Protein AF-A0A920SWR5-F1 (afdb_monomer_lite)

Sequence (113 aa):
MINPHSTIQTIRRHMTLYRNALAASGKPDPEELPVIKEVFCAKGRKQHWRWRPLSCGKISGLCQVGSGQGDAGKETFDQEFESLITDRFIVGSPESCYEQLRPYWEEFGVNHL

Foldseek 3Di:
DDELQDFPVNLLVVLVVVVVVCVVVVHDDDPADADDAAADADAFQVCQVVCLVVCVVPDVPSPVLPVDPDPPDPVVSVVVNCVSPHRRHQYGHPVSSCVSCVCCCPPNVHDHD

Structure (mmCIF, N/CA/C/O backbone):
data_AF-A0A920SWR5-F1
#
_entry.id   AF-A0A920SWR5-F1
#
loop_
_atom_site.group_PDB
_atom_site.id
_atom_site.type_symbol
_atom_site.label_atom_id
_atom_site.label_alt_id
_atom_site.label_comp_id
_atom_site.label_asym_id
_atom_site.label_entity_id
_atom_site.label_seq_id
_atom_site.pdbx_PDB_ins_code
_atom_site.Cartn_x
_atom_site.Cartn_y
_atom_site.Cartn_z
_atom_site.occupancy
_atom_site.B_iso_or_equiv
_atom_site.auth_seq_id
_atom_site.auth_comp_id
_atom_site.auth_asym_id
_atom_site.auth_atom_id
_atom_site.pdbx_PDB_model_num
ATOM 1 N N . MET A 1 1 ? -9.083 9.207 2.823 1.00 85.06 1 MET A N 1
ATOM 2 C CA . MET A 1 1 ? -8.470 8.760 1.554 1.00 85.06 1 MET A CA 1
ATOM 3 C C . MET A 1 1 ? -6.958 8.740 1.701 1.00 85.06 1 MET A C 1
ATOM 5 O O . MET A 1 1 ? -6.401 9.689 2.246 1.00 85.06 1 MET A O 1
ATOM 9 N N . ILE A 1 2 ? -6.307 7.665 1.259 1.00 90.50 2 ILE A N 1
ATOM 10 C CA . ILE A 1 2 ? -4.849 7.501 1.334 1.00 90.50 2 ILE A CA 1
ATOM 11 C C . ILE A 1 2 ? -4.183 8.197 0.132 1.00 90.50 2 ILE A C 1
ATOM 13 O O . ILE A 1 2 ? -4.658 8.088 -0.996 1.00 90.50 2 ILE A O 1
ATOM 17 N N . ASN A 1 3 ? -3.085 8.922 0.374 1.00 87.06 3 ASN A N 1
ATOM 18 C CA . ASN A 1 3 ? -2.365 9.674 -0.660 1.00 87.06 3 ASN A CA 1
ATOM 19 C C . ASN A 1 3 ? -1.698 8.724 -1.686 1.00 87.06 3 ASN A C 1
ATOM 21 O O . ASN A 1 3 ? -0.993 7.796 -1.272 1.00 87.06 3 ASN A O 1
ATOM 25 N N . PRO A 1 4 ? -1.847 8.982 -3.002 1.00 86.06 4 PRO A N 1
ATOM 26 C CA . PRO A 1 4 ? -1.346 8.100 -4.054 1.00 86.06 4 PRO A CA 1
ATOM 27 C C . PRO A 1 4 ? 0.163 7.863 -4.051 1.00 86.06 4 PRO A C 1
ATOM 29 O O . PRO A 1 4 ? 0.608 6.755 -4.346 1.00 86.06 4 PRO A O 1
ATOM 32 N N . HIS A 1 5 ? 0.950 8.856 -3.640 1.00 84.56 5 HIS A N 1
ATOM 33 C CA . HIS A 1 5 ? 2.413 8.801 -3.675 1.00 84.56 5 HIS A CA 1
ATOM 34 C C . HIS A 1 5 ? 3.045 8.386 -2.341 1.00 84.56 5 HIS A C 1
ATOM 36 O O . HIS A 1 5 ? 4.270 8.374 -2.214 1.00 84.56 5 HIS A O 1
ATOM 42 N N . SER A 1 6 ? 2.233 8.061 -1.329 1.00 89.12 6 SER A N 1
ATOM 43 C CA . SER A 1 6 ? 2.764 7.514 -0.078 1.00 89.12 6 SER A CA 1
ATOM 44 C C . SER A 1 6 ? 3.344 6.128 -0.322 1.00 89.12 6 SER A C 1
ATOM 46 O O . SER A 1 6 ? 2.684 5.285 -0.935 1.00 89.12 6 SER A O 1
ATOM 48 N N . THR A 1 7 ? 4.555 5.900 0.192 1.00 90.81 7 THR A N 1
ATOM 49 C CA . THR A 1 7 ? 5.153 4.564 0.201 1.00 90.81 7 THR A CA 1
ATOM 50 C C . THR A 1 7 ? 4.335 3.635 1.089 1.00 90.81 7 THR A C 1
ATOM 52 O O . THR A 1 7 ? 3.698 4.078 2.050 1.00 90.81 7 THR A O 1
ATOM 55 N N . ILE A 1 8 ? 4.394 2.333 0.824 1.00 91.25 8 ILE A N 1
ATOM 56 C CA . ILE A 1 8 ? 3.715 1.327 1.646 1.00 91.25 8 ILE A CA 1
ATOM 57 C C . ILE A 1 8 ? 4.106 1.411 3.133 1.00 91.25 8 ILE A C 1
ATOM 59 O O . ILE A 1 8 ? 3.255 1.288 4.011 1.00 91.25 8 ILE A O 1
ATOM 63 N N . GLN A 1 9 ? 5.377 1.705 3.431 1.00 92.19 9 GLN A N 1
ATOM 64 C CA . GLN A 1 9 ? 5.868 1.874 4.803 1.00 92.19 9 GLN A CA 1
ATOM 65 C C . GLN A 1 9 ? 5.267 3.109 5.482 1.00 92.19 9 GLN A C 1
ATOM 67 O O . GLN A 1 9 ? 4.868 3.055 6.647 1.00 92.19 9 GLN A O 1
ATOM 72 N N . THR A 1 10 ? 5.157 4.220 4.749 1.00 94.31 10 THR A N 1
ATOM 73 C CA . THR A 1 10 ? 4.487 5.427 5.240 1.00 94.31 10 THR A CA 1
ATOM 74 C C . THR A 1 10 ? 3.010 5.155 5.510 1.00 94.31 10 THR A C 1
ATOM 76 O O . THR A 1 10 ? 2.510 5.545 6.565 1.00 94.31 10 THR A O 1
ATOM 79 N N . ILE A 1 11 ? 2.325 4.441 4.610 1.00 94.81 11 ILE A N 1
ATOM 80 C CA . ILE A 1 11 ? 0.916 4.069 4.792 1.00 94.81 11 ILE A CA 1
ATOM 81 C C . ILE A 1 11 ? 0.752 3.212 6.044 1.00 94.81 11 ILE A C 1
ATOM 83 O O . ILE A 1 11 ? -0.070 3.551 6.889 1.00 94.81 11 ILE A O 1
ATOM 87 N N . ARG A 1 12 ? 1.581 2.179 6.230 1.00 95.06 12 ARG A N 1
ATOM 88 C CA . ARG A 1 12 ? 1.562 1.327 7.429 1.00 95.06 12 ARG A CA 1
ATOM 89 C C . ARG A 1 12 ? 1.671 2.145 8.715 1.00 95.06 12 ARG A C 1
ATOM 91 O O . ARG A 1 12 ? 0.835 2.013 9.605 1.00 95.06 12 ARG A O 1
ATOM 98 N N . ARG A 1 13 ? 2.647 3.057 8.790 1.00 96.62 13 ARG A N 1
ATOM 99 C CA . ARG A 1 13 ? 2.809 3.956 9.945 1.00 96.62 13 ARG A CA 1
ATOM 100 C C . ARG A 1 13 ? 1.572 4.831 10.166 1.00 96.62 13 ARG A C 1
ATOM 102 O O . ARG A 1 13 ? 1.130 4.982 11.303 1.00 96.62 13 ARG A O 1
ATOM 109 N N . HIS A 1 14 ? 1.030 5.422 9.104 1.00 95.38 14 HIS A 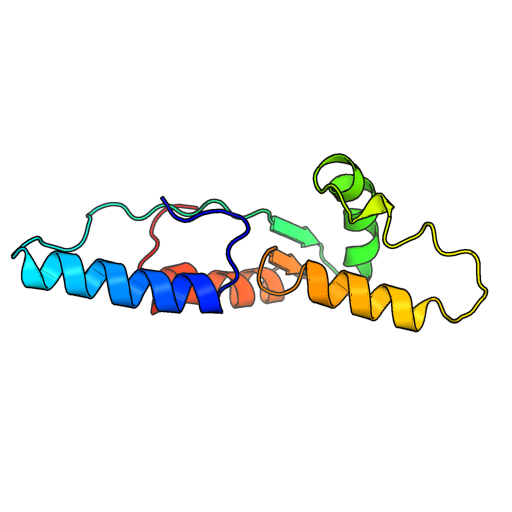N 1
ATOM 110 C CA . HIS A 1 14 ? -0.145 6.289 9.196 1.00 95.38 14 HIS A CA 1
ATOM 111 C C . HIS A 1 14 ? -1.398 5.522 9.619 1.00 95.38 14 HIS A C 1
ATOM 113 O O . HIS A 1 14 ? -2.151 6.026 10.446 1.00 95.38 14 HIS A O 1
ATOM 119 N N . MET A 1 15 ? -1.594 4.301 9.120 1.00 95.38 15 MET A N 1
ATOM 120 C CA . MET A 1 15 ? -2.722 3.451 9.496 1.00 95.38 15 MET A CA 1
ATOM 121 C C . MET A 1 15 ? -2.678 3.082 10.976 1.00 95.38 15 MET A C 1
ATOM 123 O O . MET A 1 15 ? -3.704 3.169 11.647 1.00 95.38 15 MET A O 1
ATOM 127 N N . THR A 1 16 ? -1.499 2.765 11.517 1.00 95.69 16 THR A N 1
ATOM 128 C CA . THR A 1 16 ? -1.334 2.540 12.961 1.00 95.69 16 THR A CA 1
ATOM 129 C C . THR A 1 16 ? -1.723 3.778 13.768 1.00 95.69 16 THR A C 1
ATOM 131 O O . THR A 1 16 ? -2.501 3.680 14.714 1.00 95.69 16 THR A O 1
ATOM 134 N N . LEU A 1 17 ? -1.226 4.960 13.385 1.00 96.94 17 LEU A N 1
ATOM 135 C CA . LEU A 1 17 ? -1.562 6.214 14.072 1.00 96.94 17 LEU A CA 1
ATOM 136 C C . LEU A 1 17 ? -3.062 6.525 14.000 1.00 96.94 17 LEU A C 1
ATOM 138 O O . LEU A 1 17 ? -3.664 6.900 15.004 1.00 96.94 17 LEU A O 1
ATOM 142 N N . TYR A 1 18 ? -3.663 6.344 12.825 1.00 95.38 18 TYR A N 1
ATOM 143 C CA . TYR A 1 18 ? -5.076 6.600 12.583 1.00 95.38 18 TYR A CA 1
ATOM 144 C C . TYR A 1 18 ? -5.979 5.678 13.411 1.00 95.38 18 TYR A C 1
ATOM 146 O O . TYR A 1 18 ? -6.841 6.169 14.138 1.00 95.38 18 TYR A O 1
ATOM 154 N N . ARG A 1 19 ? -5.737 4.361 13.376 1.00 95.12 19 ARG A N 1
ATOM 155 C CA . ARG A 1 19 ? -6.507 3.373 14.152 1.00 95.12 19 ARG A CA 1
ATOM 156 C C . ARG A 1 19 ? -6.377 3.605 15.660 1.00 95.12 19 ARG A C 1
ATOM 158 O O . ARG A 1 19 ? -7.377 3.565 16.371 1.00 95.12 19 ARG A O 1
ATOM 165 N N . ASN A 1 20 ? -5.180 3.947 16.149 1.00 97.56 20 ASN A N 1
ATOM 166 C CA . ASN A 1 20 ? -4.980 4.301 17.559 1.00 97.56 20 ASN A CA 1
ATOM 167 C C . ASN A 1 20 ? -5.803 5.535 17.966 1.00 97.56 20 ASN A C 1
ATOM 169 O O . ASN A 1 20 ? -6.394 5.554 19.044 1.00 97.56 20 ASN A O 1
ATOM 173 N N . ALA A 1 21 ? -5.867 6.556 17.105 1.00 97.81 21 ALA A N 1
ATOM 174 C CA . ALA A 1 21 ? -6.660 7.755 17.361 1.00 97.81 21 ALA A CA 1
ATOM 175 C C . ALA A 1 21 ? -8.175 7.477 17.342 1.00 97.81 21 ALA A C 1
ATOM 177 O O . ALA A 1 21 ? -8.904 8.032 18.169 1.00 97.81 21 ALA A O 1
ATOM 178 N N . LEU A 1 22 ? -8.651 6.605 16.443 1.00 97.25 22 LEU A N 1
ATOM 179 C CA . LEU A 1 22 ? -10.044 6.145 16.430 1.00 97.25 22 LEU A CA 1
ATOM 180 C C . LEU A 1 22 ? -10.399 5.416 17.727 1.00 97.25 22 LEU A C 1
ATOM 182 O O . LEU A 1 22 ? -11.367 5.798 18.385 1.00 97.25 22 LEU A O 1
ATOM 186 N N . ALA A 1 23 ? -9.570 4.451 18.133 1.00 97.25 23 ALA A N 1
ATOM 187 C CA . ALA A 1 23 ? -9.765 3.685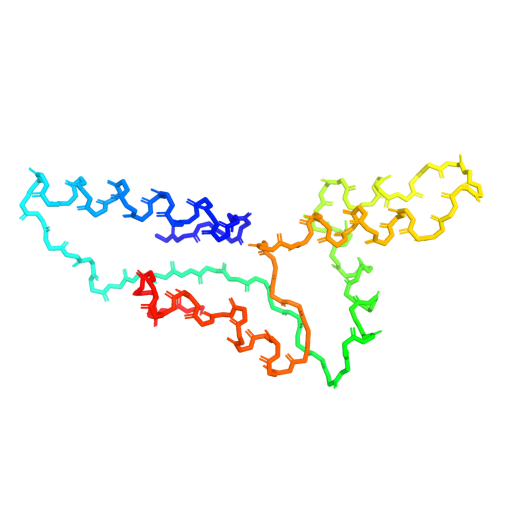 19.360 1.00 97.25 23 ALA A CA 1
ATOM 188 C C . ALA A 1 23 ? -9.784 4.588 20.604 1.00 97.25 23 ALA A C 1
ATOM 190 O O . ALA A 1 23 ? -10.701 4.494 21.418 1.00 97.25 23 ALA A O 1
ATOM 191 N N . ALA A 1 24 ? -8.836 5.527 20.716 1.00 98.12 24 ALA A N 1
ATOM 192 C CA . ALA A 1 24 ? -8.794 6.501 21.812 1.00 98.12 24 ALA A CA 1
ATOM 193 C C . ALA A 1 24 ? -10.023 7.428 21.845 1.00 98.12 24 ALA A C 1
ATOM 195 O O . ALA A 1 24 ? -10.395 7.928 22.903 1.00 98.12 24 ALA A O 1
ATOM 196 N N . SER A 1 25 ? -10.661 7.642 20.692 1.00 97.62 25 SER A N 1
ATOM 197 C CA . SER A 1 25 ? -11.870 8.459 20.558 1.00 97.62 25 SER A CA 1
ATOM 198 C C . SER A 1 25 ? -13.168 7.644 20.632 1.00 97.62 25 SER A C 1
ATOM 200 O O . SER A 1 25 ? -14.239 8.218 20.440 1.00 97.62 25 SER A O 1
ATOM 202 N N . GLY A 1 26 ? -13.096 6.322 20.840 1.00 97.38 26 GLY A N 1
ATOM 203 C CA . GLY A 1 26 ? -14.259 5.430 20.834 1.00 97.38 26 GLY A CA 1
ATOM 204 C C . GLY A 1 26 ? -14.989 5.358 19.488 1.00 97.38 26 GLY A C 1
ATOM 205 O O . GLY A 1 26 ? -16.189 5.093 19.456 1.00 97.38 26 GLY A O 1
ATOM 206 N N . LYS A 1 27 ? -14.297 5.642 18.379 1.00 96.31 27 LYS A N 1
ATOM 207 C CA . LYS A 1 27 ? -14.871 5.603 17.029 1.00 96.31 27 LYS A CA 1
ATOM 208 C C . LYS A 1 27 ? -14.587 4.252 16.365 1.00 96.31 27 LYS A C 1
ATOM 210 O O . LYS A 1 27 ? -13.483 3.734 16.536 1.00 96.31 27 LYS A O 1
ATOM 215 N N . PRO A 1 28 ? -15.543 3.695 15.602 1.00 94.56 28 PRO A N 1
ATOM 216 C CA . PRO A 1 28 ? -15.298 2.495 14.811 1.00 94.56 28 PRO A CA 1
ATOM 217 C C . PRO A 1 28 ? -14.353 2.790 13.637 1.00 94.56 28 PRO A C 1
ATOM 219 O O . PRO A 1 28 ? -14.127 3.953 13.282 1.00 94.56 28 PRO A O 1
ATOM 222 N N . ASP A 1 29 ? -13.842 1.727 13.017 1.00 91.50 29 ASP A N 1
ATOM 223 C CA . ASP A 1 29 ? -13.173 1.819 11.719 1.00 91.50 29 ASP A CA 1
ATOM 224 C C . ASP A 1 29 ? -14.140 2.355 10.643 1.00 91.50 29 ASP A C 1
ATOM 226 O O . ASP A 1 29 ? -15.356 2.150 10.741 1.00 91.50 29 ASP A O 1
ATOM 230 N N . PRO A 1 30 ? -13.632 3.071 9.624 1.00 92.06 30 PRO A N 1
ATOM 231 C CA . PRO A 1 30 ? -14.472 3.594 8.557 1.00 92.06 30 PRO A CA 1
ATOM 232 C C . PRO A 1 30 ? -15.037 2.460 7.693 1.00 92.06 30 PRO A C 1
ATOM 234 O O . PRO A 1 30 ? -14.330 1.511 7.363 1.00 92.06 30 PRO A O 1
ATOM 237 N N . GLU A 1 31 ? -16.292 2.606 7.268 1.00 94.31 31 GLU A N 1
ATOM 238 C CA . GLU A 1 31 ? -16.925 1.686 6.314 1.00 94.31 31 GLU A CA 1
ATOM 239 C C . GLU A 1 31 ? -16.245 1.739 4.937 1.00 94.31 31 GLU A C 1
ATOM 241 O O . GLU A 1 31 ? -16.114 0.721 4.264 1.00 94.31 31 GLU A O 1
ATOM 246 N N . GLU A 1 32 ? -15.731 2.909 4.544 1.00 94.81 32 GLU A N 1
ATOM 247 C CA . GLU A 1 32 ? -14.984 3.107 3.302 1.00 94.81 32 GLU A CA 1
ATOM 248 C C . GLU A 1 32 ? -13.570 3.628 3.566 1.00 94.81 32 GLU A C 1
ATOM 250 O O . GLU A 1 32 ? -13.364 4.670 4.199 1.00 94.81 32 GLU A O 1
ATOM 255 N N . LEU A 1 33 ? -12.579 2.939 2.999 1.00 95.19 33 LEU A N 1
ATOM 256 C CA . LEU A 1 33 ? -11.181 3.350 3.026 1.00 95.19 33 LEU A CA 1
ATOM 257 C C . LEU A 1 33 ? -10.597 3.336 1.604 1.00 95.19 33 LEU A C 1
ATOM 259 O O . LEU A 1 33 ? -9.979 2.352 1.199 1.00 95.19 33 LEU A O 1
ATOM 263 N N . PRO A 1 34 ? -10.767 4.426 0.834 1.00 95.19 34 PRO A N 1
ATOM 264 C CA . PRO A 1 34 ? -10.250 4.506 -0.526 1.00 95.19 34 PRO A CA 1
ATOM 265 C C . PRO A 1 34 ? -8.755 4.851 -0.577 1.00 95.19 34 PRO A C 1
ATOM 267 O O . PRO A 1 34 ? -8.253 5.673 0.211 1.00 95.19 34 PRO A O 1
ATOM 270 N N . VAL A 1 35 ? -8.063 4.299 -1.576 1.00 94.00 35 VAL A N 1
ATOM 271 C CA . VAL A 1 35 ? -6.706 4.692 -1.985 1.00 94.00 35 VAL A CA 1
ATOM 272 C C . VAL A 1 35 ? -6.670 4.941 -3.483 1.00 94.00 35 VAL A C 1
ATOM 274 O O . VAL A 1 35 ? -7.264 4.203 -4.244 1.00 94.00 35 VAL A O 1
ATOM 277 N N . ILE A 1 36 ? -5.916 5.947 -3.908 1.00 91.50 36 ILE A N 1
ATOM 278 C CA . ILE A 1 36 ? -5.621 6.158 -5.326 1.00 91.50 36 ILE A CA 1
ATOM 279 C C . ILE A 1 36 ? -4.260 5.520 -5.598 1.00 91.50 36 ILE A C 1
ATOM 281 O O . ILE A 1 36 ? -3.308 5.792 -4.866 1.00 91.50 36 ILE A O 1
ATOM 285 N N . LYS A 1 37 ? -4.126 4.688 -6.633 1.00 90.12 37 LYS A N 1
ATOM 286 C CA . LYS A 1 37 ? -2.816 4.187 -7.080 1.00 90.12 37 LYS A CA 1
ATOM 287 C C . LYS A 1 37 ? -2.651 4.347 -8.578 1.00 90.12 37 LYS A C 1
ATOM 289 O O . LYS A 1 37 ? -3.533 4.013 -9.360 1.00 90.12 37 LYS A O 1
ATOM 294 N N . GLU A 1 38 ? -1.482 4.831 -8.977 1.00 88.81 38 GLU A N 1
ATOM 295 C CA . GLU A 1 38 ? -1.092 4.838 -10.380 1.00 88.81 38 GLU A CA 1
ATOM 296 C C . GLU A 1 38 ? -0.554 3.456 -10.757 1.00 88.81 38 GLU A C 1
ATOM 298 O O . GLU A 1 38 ? 0.470 3.006 -10.234 1.00 88.81 38 GLU A O 1
ATOM 303 N N . VAL A 1 39 ? -1.277 2.784 -11.657 1.00 88.94 39 VAL A N 1
ATOM 304 C CA . VAL A 1 39 ? -0.999 1.410 -12.077 1.00 88.94 39 VAL A CA 1
ATOM 305 C C . VAL A 1 39 ? -0.565 1.379 -13.541 1.00 88.94 39 VAL A C 1
ATOM 307 O O . VAL A 1 39 ? -1.284 1.838 -14.427 1.00 88.94 39 VAL A O 1
ATOM 310 N N . PHE A 1 40 ? 0.594 0.782 -13.806 1.00 87.75 40 PHE A N 1
ATOM 311 C CA . PHE A 1 40 ? 1.051 0.410 -15.139 1.00 87.75 40 PHE A CA 1
ATOM 312 C C . PHE A 1 40 ? 1.236 -1.106 -15.218 1.00 87.75 40 PHE A C 1
ATOM 314 O O . PHE A 1 40 ? 2.244 -1.661 -14.779 1.00 87.75 40 PHE A O 1
ATOM 321 N N . CYS A 1 41 ? 0.245 -1.774 -15.805 1.00 87.94 41 CYS A N 1
ATOM 322 C CA . CYS A 1 41 ? 0.224 -3.221 -15.969 1.00 87.94 41 CYS A CA 1
ATOM 323 C C . CYS A 1 41 ? 0.490 -3.601 -17.433 1.00 87.94 41 CYS A C 1
ATOM 325 O O . CYS A 1 41 ? -0.242 -3.194 -18.337 1.00 87.94 41 CYS A O 1
ATOM 327 N N . ALA A 1 42 ? 1.539 -4.387 -17.680 1.00 86.25 42 ALA A N 1
ATOM 328 C CA . ALA A 1 42 ? 1.923 -4.849 -19.012 1.00 86.25 42 ALA A CA 1
ATOM 329 C C . ALA A 1 42 ? 2.453 -6.288 -18.969 1.00 86.25 42 ALA A C 1
ATOM 331 O O . ALA A 1 42 ? 3.143 -6.678 -18.038 1.00 86.25 42 ALA A O 1
ATOM 332 N N . LYS A 1 43 ? 2.212 -7.083 -20.021 1.00 78.31 43 LYS A N 1
ATOM 333 C CA . LYS A 1 43 ? 2.519 -8.533 -20.056 1.00 78.31 43 LYS A CA 1
ATOM 334 C C . LYS A 1 43 ? 3.980 -8.931 -19.767 1.00 78.31 43 LYS A C 1
ATOM 336 O O . LYS A 1 43 ? 4.240 -10.104 -19.536 1.00 78.31 43 LYS A O 1
ATOM 341 N N . GLY A 1 44 ? 4.946 -8.013 -19.810 1.00 66.50 44 GLY A N 1
ATOM 342 C CA . GLY A 1 44 ? 6.354 -8.328 -19.560 1.00 66.50 44 GLY A CA 1
ATOM 343 C C . GLY A 1 44 ? 7.013 -7.334 -18.613 1.00 66.50 44 GLY A C 1
ATOM 344 O O . GLY A 1 44 ? 6.918 -6.130 -18.834 1.00 66.50 44 GLY A O 1
ATOM 345 N N . ARG A 1 45 ? 7.769 -7.842 -17.626 1.00 57.22 45 ARG A N 1
ATOM 346 C CA . ARG A 1 45 ? 8.551 -7.028 -16.667 1.00 57.22 45 ARG A CA 1
ATOM 347 C C . ARG A 1 45 ? 9.468 -6.009 -17.353 1.00 57.22 45 ARG A C 1
ATOM 349 O O . ARG A 1 45 ? 9.606 -4.888 -16.889 1.00 57.22 45 ARG A O 1
ATOM 356 N N . LYS A 1 46 ? 10.013 -6.360 -18.522 1.00 61.47 46 LYS A N 1
ATOM 357 C CA . LYS A 1 46 ? 10.856 -5.471 -19.335 1.00 61.47 46 LYS A CA 1
ATOM 358 C C . LYS A 1 46 ? 10.093 -4.333 -20.028 1.00 61.47 46 LYS A C 1
ATOM 360 O O . LYS A 1 46 ? 10.718 -3.608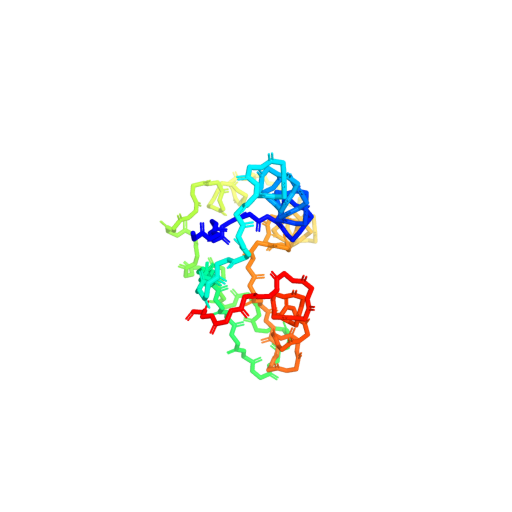 -20.781 1.00 61.47 46 LYS A O 1
ATOM 365 N N . GLN A 1 47 ? 8.779 -4.169 -19.852 1.00 60.88 47 GLN A N 1
ATOM 366 C CA . GLN A 1 47 ? 8.015 -3.074 -20.476 1.00 60.88 47 GLN A CA 1
ATOM 367 C C . GLN A 1 47 ? 7.882 -1.826 -19.594 1.00 60.88 47 GLN A C 1
ATOM 369 O O . GLN A 1 47 ? 7.334 -0.828 -20.053 1.00 60.88 47 GLN A O 1
ATOM 374 N N . HIS A 1 48 ? 8.423 -1.851 -18.374 1.00 60.47 48 HIS A N 1
ATOM 375 C CA . HIS A 1 48 ? 8.498 -0.699 -17.471 1.00 60.47 48 HIS A CA 1
ATOM 376 C C . HIS A 1 48 ? 9.088 0.558 -18.153 1.00 60.47 48 HIS A C 1
ATOM 378 O O . HIS A 1 48 ? 8.605 1.666 -17.933 1.00 60.47 48 HIS A O 1
ATOM 384 N N . TRP A 1 49 ? 10.059 0.406 -19.069 1.00 59.97 49 TRP A N 1
ATOM 385 C CA . TRP A 1 49 ? 10.669 1.552 -19.760 1.00 59.97 49 TRP A CA 1
ATOM 386 C C . TRP A 1 49 ? 9.665 2.346 -20.611 1.00 59.97 49 TRP A C 1
ATOM 388 O O . TRP A 1 49 ? 9.872 3.532 -20.857 1.00 59.97 49 TRP A O 1
ATOM 398 N N . ARG A 1 50 ? 8.561 1.714 -21.039 1.00 64.56 50 ARG A N 1
ATOM 399 C CA . ARG A 1 50 ? 7.486 2.367 -21.804 1.00 64.56 50 ARG A CA 1
ATOM 400 C C . ARG A 1 50 ? 6.656 3.312 -20.940 1.00 64.56 50 ARG A C 1
ATOM 402 O O . ARG A 1 50 ? 6.015 4.207 -21.480 1.00 64.56 50 ARG A O 1
ATOM 409 N N . TRP A 1 51 ? 6.668 3.121 -19.621 1.00 67.75 51 TRP A N 1
ATOM 410 C CA . TRP A 1 51 ? 5.994 4.001 -18.672 1.00 67.75 51 TRP A CA 1
ATOM 411 C C . TRP A 1 51 ? 6.763 5.309 -18.456 1.00 67.75 51 TRP A C 1
ATOM 413 O O . TRP A 1 51 ? 6.148 6.364 -18.334 1.00 67.75 51 TRP A O 1
ATOM 423 N N . ARG A 1 52 ? 8.101 5.270 -18.509 1.00 63.59 52 ARG A N 1
ATOM 424 C CA . ARG A 1 52 ? 8.975 6.409 -18.165 1.00 63.59 52 ARG A CA 1
ATOM 425 C C . ARG A 1 52 ? 8.635 7.714 -18.906 1.00 63.59 52 ARG A C 1
ATOM 427 O O . ARG A 1 52 ? 8.482 8.736 -18.245 1.00 63.59 52 ARG A O 1
ATOM 434 N N . PRO A 1 53 ? 8.456 7.730 -20.244 1.00 61.22 53 PRO A N 1
ATOM 435 C CA . PRO A 1 53 ? 8.111 8.963 -20.953 1.00 61.22 53 PRO A CA 1
ATOM 436 C C . PRO A 1 53 ? 6.723 9.493 -20.569 1.00 61.22 53 PRO A C 1
ATOM 438 O O . PRO A 1 53 ? 6.500 10.700 -20.574 1.00 61.22 53 PRO A O 1
ATOM 441 N N . LEU A 1 54 ? 5.794 8.595 -20.223 1.00 61.16 54 LEU A N 1
ATOM 442 C CA . LEU A 1 54 ? 4.415 8.932 -19.862 1.00 61.16 54 LEU A CA 1
ATOM 443 C C . LEU A 1 54 ? 4.323 9.546 -18.455 1.00 61.16 54 LEU A C 1
ATOM 445 O O . LEU A 1 54 ? 3.425 10.343 -18.190 1.00 61.16 54 LEU A O 1
ATOM 449 N N . SER A 1 55 ? 5.248 9.191 -17.560 1.00 63.69 55 SER A N 1
ATOM 450 C CA . SER A 1 55 ? 5.304 9.674 -16.176 1.00 63.69 55 SER A CA 1
ATOM 451 C C . SER A 1 55 ? 6.163 10.930 -15.996 1.00 63.69 55 SER A C 1
ATOM 453 O O . SER A 1 55 ? 5.918 11.710 -15.076 1.00 63.69 55 SER A O 1
ATOM 455 N N . CYS A 1 56 ? 7.128 11.168 -16.892 1.00 58.81 56 CYS A N 1
ATOM 456 C CA . CYS A 1 56 ? 8.025 12.329 -16.881 1.00 58.81 56 CYS A CA 1
ATOM 457 C C . CYS A 1 56 ? 7.294 13.685 -16.806 1.00 58.81 56 CYS A C 1
ATOM 459 O O . CYS A 1 56 ? 7.737 14.585 -16.098 1.00 58.81 56 CYS A O 1
ATOM 461 N N . GLY A 1 57 ? 6.142 13.832 -17.468 1.00 57.31 57 GLY A N 1
ATOM 462 C CA . GLY A 1 57 ? 5.352 15.070 -17.407 1.00 57.31 57 GLY A CA 1
ATOM 463 C C . GLY A 1 57 ? 4.605 15.293 -16.085 1.00 57.31 57 GLY A C 1
ATOM 464 O O . GLY A 1 57 ? 4.194 16.415 -15.803 1.00 57.31 57 GLY A O 1
ATOM 465 N N . LYS A 1 58 ? 4.414 14.244 -15.274 1.00 59.62 58 LYS A N 1
ATOM 466 C CA . LYS A 1 58 ? 3.608 14.294 -14.043 1.00 59.62 58 LYS A CA 1
ATOM 467 C C . LYS A 1 58 ? 4.438 14.486 -12.779 1.00 59.62 58 LYS A C 1
ATOM 469 O O . LYS A 1 58 ? 3.918 14.977 -11.783 1.00 59.62 58 LYS A O 1
ATOM 474 N N . ILE A 1 59 ? 5.710 14.094 -12.799 1.00 57.56 59 ILE A N 1
ATOM 475 C CA . ILE A 1 59 ? 6.547 14.059 -11.600 1.00 57.56 59 ILE A CA 1
ATOM 476 C C . ILE A 1 59 ? 7.756 14.971 -11.810 1.00 57.56 59 ILE A C 1
ATOM 478 O O . ILE A 1 59 ? 8.714 14.630 -12.505 1.00 57.56 59 ILE A O 1
ATOM 482 N N . SER A 1 60 ? 7.707 16.153 -11.192 1.00 46.31 60 SER A N 1
ATOM 483 C CA . SER A 1 60 ? 8.831 17.093 -11.162 1.00 46.31 60 SER A CA 1
ATOM 484 C C . SER A 1 60 ? 10.034 16.423 -10.487 1.00 46.31 60 SER A C 1
ATOM 486 O O . SER A 1 60 ? 9.960 16.050 -9.320 1.00 46.31 60 SER A O 1
ATOM 488 N N . GLY A 1 61 ? 11.110 16.200 -11.243 1.00 53.50 61 GLY A N 1
ATOM 489 C CA . GLY A 1 61 ? 12.316 15.488 -10.795 1.00 53.50 61 GLY A CA 1
ATOM 490 C C . GLY A 1 61 ? 12.617 14.225 -11.604 1.00 53.50 61 GLY A C 1
ATOM 491 O O . GLY A 1 61 ? 13.781 13.940 -11.864 1.00 53.50 61 GLY A O 1
ATOM 492 N N . LEU A 1 62 ? 11.593 13.546 -12.131 1.00 54.25 62 LEU A N 1
ATOM 493 C CA . LEU A 1 62 ? 11.766 12.359 -12.980 1.00 54.25 62 LEU A CA 1
ATOM 494 C C . LEU A 1 62 ? 12.386 12.683 -14.350 1.00 54.25 62 LEU A C 1
ATOM 496 O O . LEU A 1 62 ? 13.099 11.857 -14.906 1.00 54.25 62 LEU A O 1
ATOM 500 N N . CYS A 1 63 ? 12.170 13.901 -14.861 1.00 50.38 63 CYS A N 1
ATOM 501 C CA . CYS A 1 63 ? 12.877 14.433 -16.033 1.00 50.38 63 CYS A CA 1
ATOM 502 C C . CYS A 1 63 ? 14.322 14.871 -15.740 1.00 50.38 63 CYS A C 1
ATOM 504 O O . CYS A 1 63 ? 15.114 14.969 -16.671 1.00 50.38 63 CYS A O 1
ATOM 506 N N . GLN A 1 64 ? 14.647 15.210 -14.484 1.00 51.16 64 GLN A N 1
ATOM 507 C CA . GLN A 1 64 ? 15.976 15.718 -14.103 1.00 51.16 64 GLN A CA 1
ATOM 508 C C . GLN A 1 64 ? 16.945 14.589 -13.763 1.00 51.16 64 GLN A C 1
ATOM 510 O O . GLN A 1 64 ? 18.139 14.712 -14.040 1.00 51.16 64 GLN A O 1
ATOM 515 N N . VAL A 1 65 ? 16.426 13.471 -13.242 1.00 50.69 65 VAL A N 1
ATOM 516 C CA . VAL A 1 65 ? 17.082 12.163 -13.317 1.00 50.69 65 VAL A CA 1
ATOM 517 C C . VAL A 1 65 ? 17.168 11.832 -14.810 1.00 50.69 65 VAL A C 1
ATOM 519 O O . VAL A 1 65 ? 16.229 11.297 -15.391 1.00 50.69 65 VAL A O 1
ATOM 522 N N . GLY A 1 66 ? 18.233 12.295 -15.472 1.00 46.22 66 GLY A N 1
ATOM 523 C CA . GLY A 1 66 ? 18.405 12.267 -16.934 1.00 46.22 66 GLY A CA 1
ATOM 524 C C . GLY A 1 66 ? 19.143 13.468 -17.533 1.00 46.22 66 GLY A C 1
ATOM 525 O O . GLY A 1 66 ? 19.638 13.368 -18.651 1.00 46.22 66 GLY A O 1
ATOM 526 N N . SER A 1 67 ? 19.278 14.575 -16.797 1.00 47.91 67 SER A N 1
ATOM 527 C CA . SER A 1 67 ? 20.017 15.765 -17.259 1.00 47.91 67 SER A CA 1
ATOM 528 C C . SER A 1 67 ? 21.512 15.740 -16.910 1.00 47.91 67 SER A C 1
ATOM 530 O O . SER A 1 67 ? 22.239 16.670 -17.259 1.00 47.91 67 SER A O 1
ATOM 532 N N . GLY A 1 68 ? 21.981 14.706 -16.204 1.00 43.09 68 GLY A N 1
ATOM 533 C CA . GLY A 1 68 ? 23.391 14.527 -15.870 1.00 43.09 68 GLY A CA 1
ATOM 534 C C . GLY A 1 68 ? 24.199 14.145 -17.108 1.00 43.09 68 GLY A C 1
ATOM 535 O O . GLY A 1 68 ? 24.151 13.003 -17.553 1.00 43.09 68 GLY A O 1
ATOM 536 N N . GLN A 1 69 ? 24.937 15.106 -17.668 1.00 39.62 69 GLN A N 1
ATOM 537 C CA . GLN A 1 69 ? 25.997 14.844 -18.642 1.00 39.62 69 GLN A CA 1
ATOM 538 C C . GLN A 1 69 ? 27.019 13.879 -18.033 1.00 39.62 69 GLN A C 1
ATOM 540 O O . GLN A 1 69 ? 27.739 14.240 -17.106 1.00 39.62 69 GLN A O 1
ATOM 545 N N . GLY A 1 70 ? 27.109 12.671 -18.572 1.00 45.19 70 GLY A N 1
ATOM 546 C CA . GLY A 1 70 ? 28.219 11.772 -18.293 1.00 45.19 70 GLY A CA 1
ATOM 547 C C . GLY A 1 70 ? 27.879 10.336 -18.645 1.00 45.19 70 GLY A C 1
ATOM 548 O O . GLY A 1 70 ? 26.898 9.791 -18.153 1.00 45.19 70 GLY A O 1
ATOM 549 N N . ASP A 1 71 ? 28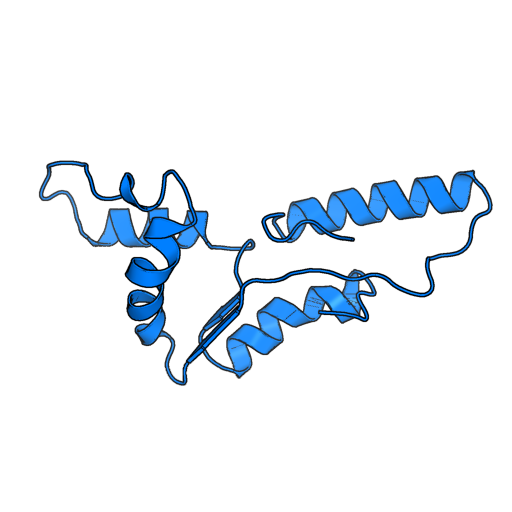.736 9.702 -19.440 1.00 47.16 71 ASP A N 1
ATOM 550 C CA . ASP A 1 71 ? 28.740 8.268 -19.768 1.00 47.16 71 ASP A CA 1
ATOM 551 C C . ASP A 1 71 ? 28.947 7.339 -18.544 1.00 47.16 71 ASP A C 1
ATOM 553 O O . ASP A 1 71 ? 29.325 6.176 -18.679 1.00 47.16 71 ASP A O 1
ATOM 557 N N . ALA A 1 72 ? 28.663 7.814 -17.327 1.00 44.97 72 ALA A N 1
ATOM 558 C CA . ALA A 1 72 ? 28.633 7.034 -16.097 1.00 44.97 72 ALA A CA 1
ATOM 559 C C . ALA A 1 72 ? 27.298 6.275 -15.961 1.00 44.97 72 ALA A C 1
ATOM 561 O O . ALA A 1 72 ? 26.539 6.458 -15.014 1.00 44.97 72 ALA A O 1
ATOM 562 N N . GLY A 1 73 ? 27.058 5.392 -16.934 1.00 47.00 73 GLY A N 1
ATOM 563 C CA . GLY A 1 73 ? 26.295 4.157 -16.767 1.00 47.00 73 GLY A CA 1
ATOM 564 C C . GLY A 1 73 ? 24.773 4.292 -16.714 1.00 47.00 73 GLY A C 1
ATOM 565 O O . GLY A 1 73 ? 24.194 4.620 -15.685 1.00 47.00 73 GLY A O 1
ATOM 566 N N . LYS A 1 74 ? 24.101 3.865 -17.791 1.00 49.72 74 LYS A N 1
ATOM 567 C CA . LYS A 1 74 ? 22.649 3.583 -17.823 1.00 49.72 74 LYS A CA 1
ATOM 568 C C . LYS A 1 74 ? 22.152 2.767 -16.613 1.00 49.72 74 LYS A C 1
ATOM 570 O O . LYS A 1 74 ? 21.011 2.926 -16.204 1.00 49.72 74 LYS A O 1
ATOM 575 N N . GLU A 1 75 ? 23.011 1.929 -16.033 1.00 51.22 75 GLU A N 1
ATOM 576 C CA . GLU A 1 75 ? 22.705 1.095 -14.866 1.00 51.22 75 GLU A CA 1
ATOM 577 C C . GLU A 1 75 ? 22.494 1.899 -13.572 1.00 51.22 75 GLU A C 1
ATOM 579 O O . GLU A 1 75 ? 21.576 1.595 -12.814 1.00 51.22 75 GLU A O 1
ATOM 584 N N . THR A 1 76 ? 23.288 2.948 -13.329 1.00 54.72 76 THR A N 1
ATOM 585 C CA . THR A 1 76 ? 23.139 3.830 -12.153 1.00 54.72 76 THR A CA 1
ATOM 586 C C . THR A 1 76 ? 21.796 4.560 -12.199 1.00 54.72 76 THR A C 1
ATOM 588 O O . THR A 1 76 ? 21.087 4.679 -11.204 1.00 54.72 76 THR A O 1
ATOM 591 N N . PHE A 1 77 ? 21.409 4.979 -13.399 1.00 57.88 77 PHE A N 1
ATOM 592 C CA . PHE A 1 77 ? 20.159 5.673 -13.672 1.00 57.88 77 PHE A CA 1
ATOM 593 C C . PHE A 1 77 ? 18.917 4.786 -13.518 1.00 57.88 77 PHE A C 1
ATOM 595 O O . PHE A 1 77 ? 17.910 5.225 -12.959 1.00 57.88 77 PHE A O 1
ATOM 602 N N . ASP A 1 78 ? 18.979 3.538 -13.989 1.00 62.81 78 ASP A N 1
ATOM 603 C CA . ASP A 1 78 ? 17.884 2.584 -13.810 1.00 62.81 78 ASP A CA 1
ATOM 604 C C . ASP A 1 78 ? 17.649 2.308 -12.314 1.00 62.81 78 ASP A C 1
ATOM 606 O O . ASP A 1 78 ? 16.504 2.259 -11.874 1.00 62.81 78 ASP A O 1
ATOM 610 N N . GLN A 1 79 ? 18.710 2.237 -11.501 1.00 63.72 79 GLN A N 1
ATOM 611 C CA . GLN A 1 79 ? 18.594 2.070 -10.047 1.00 63.72 79 GLN A CA 1
ATOM 612 C C . GLN A 1 79 ? 17.958 3.281 -9.348 1.00 63.72 79 GLN A C 1
ATOM 614 O O . GLN A 1 79 ? 17.086 3.109 -8.492 1.00 63.72 79 GLN A O 1
ATOM 619 N N . GLU A 1 80 ? 18.358 4.504 -9.706 1.00 67.00 80 GLU A N 1
ATOM 620 C CA . GLU A 1 80 ? 17.765 5.731 -9.154 1.00 67.00 80 GLU A CA 1
ATOM 621 C C . GLU A 1 80 ? 16.282 5.851 -9.515 1.00 67.00 80 GLU A C 1
ATOM 623 O O . GLU A 1 80 ? 15.446 6.166 -8.665 1.00 67.00 80 GLU A O 1
ATOM 628 N N . PHE A 1 81 ? 15.938 5.542 -10.766 1.00 68.31 81 PHE A N 1
ATOM 629 C CA . PHE A 1 81 ? 14.560 5.541 -11.233 1.00 68.31 81 PHE A CA 1
ATOM 630 C C . PHE A 1 81 ? 13.713 4.488 -10.511 1.00 68.31 81 PHE A C 1
ATOM 632 O O . PHE A 1 81 ? 12.644 4.818 -9.997 1.00 68.31 81 PHE A O 1
ATOM 639 N N . GLU A 1 82 ? 14.189 3.242 -10.439 1.00 72.06 82 GLU A N 1
ATOM 640 C CA . GLU A 1 82 ? 13.516 2.152 -9.726 1.00 72.06 82 GLU A CA 1
ATOM 641 C C . GLU A 1 82 ? 13.287 2.517 -8.252 1.00 72.06 82 GLU A C 1
ATOM 643 O O . GLU A 1 82 ? 12.176 2.371 -7.746 1.00 72.06 82 GLU A O 1
ATOM 648 N N . SER A 1 83 ? 14.277 3.106 -7.574 1.00 72.44 83 SER A N 1
ATOM 649 C CA . SER A 1 83 ? 14.149 3.583 -6.186 1.00 72.44 83 SER A CA 1
ATOM 650 C C . SER A 1 83 ? 13.083 4.679 -6.013 1.00 72.44 83 SER A C 1
ATOM 652 O O . SER A 1 83 ? 12.325 4.693 -5.034 1.00 72.44 83 SER A O 1
ATOM 654 N N . LEU A 1 84 ? 12.968 5.594 -6.981 1.00 74.00 84 LEU A N 1
ATOM 655 C CA . LEU A 1 84 ? 11.953 6.649 -6.962 1.00 74.00 84 LEU A CA 1
ATOM 656 C C . LEU A 1 84 ? 10.536 6.099 -7.137 1.00 74.00 84 LEU A C 1
ATOM 658 O O . LEU A 1 84 ? 9.602 6.614 -6.514 1.00 74.00 84 LEU A O 1
ATOM 662 N N . ILE A 1 85 ? 10.358 5.062 -7.955 1.00 76.50 85 ILE A N 1
ATOM 663 C CA . ILE A 1 85 ? 9.025 4.519 -8.242 1.00 76.50 85 ILE A CA 1
ATOM 664 C C . ILE A 1 85 ? 8.595 3.430 -7.258 1.00 76.50 85 ILE A C 1
ATOM 666 O O . ILE A 1 85 ? 7.395 3.259 -7.020 1.00 76.50 85 ILE A O 1
ATOM 670 N N . THR A 1 86 ? 9.566 2.736 -6.661 1.00 77.69 86 THR A N 1
ATOM 671 C CA . THR A 1 86 ? 9.336 1.651 -5.706 1.00 77.69 86 THR A CA 1
ATOM 672 C C . THR A 1 86 ? 8.459 2.133 -4.556 1.00 77.69 86 THR A C 1
ATOM 674 O O . THR A 1 86 ? 8.597 3.255 -4.061 1.00 77.69 86 THR A O 1
ATOM 677 N N . ASP A 1 87 ? 7.513 1.282 -4.163 1.00 80.62 87 ASP A N 1
ATOM 678 C CA . ASP A 1 87 ? 6.502 1.506 -3.126 1.00 80.62 87 ASP A CA 1
ATOM 679 C C . ASP A 1 87 ? 5.519 2.666 -3.368 1.00 80.62 87 ASP A C 1
ATOM 681 O O . ASP A 1 87 ? 4.588 2.837 -2.577 1.00 80.62 87 ASP A O 1
ATOM 685 N N . ARG A 1 88 ? 5.677 3.453 -4.440 1.00 84.12 88 ARG A N 1
ATOM 686 C CA . ARG A 1 88 ? 4.807 4.599 -4.768 1.00 84.12 88 ARG A CA 1
ATOM 687 C C . ARG A 1 88 ? 3.863 4.300 -5.928 1.00 84.12 88 ARG A C 1
ATOM 689 O O . ARG A 1 88 ? 2.705 4.712 -5.880 1.00 84.12 88 ARG A O 1
ATOM 696 N N . PHE A 1 89 ? 4.344 3.564 -6.927 1.00 86.88 89 PHE A N 1
ATOM 697 C CA . PHE A 1 89 ? 3.599 3.169 -8.123 1.00 86.88 89 PHE A CA 1
ATOM 698 C C . PHE A 1 89 ? 3.434 1.654 -8.177 1.00 86.88 89 PHE A C 1
ATOM 700 O O . PHE A 1 89 ? 4.228 0.919 -7.597 1.00 86.88 89 PHE A O 1
ATOM 707 N N . ILE A 1 90 ? 2.417 1.194 -8.905 1.00 88.94 90 ILE A N 1
ATOM 708 C CA . ILE A 1 90 ? 2.185 -0.229 -9.152 1.00 88.94 90 ILE A CA 1
ATOM 709 C C . ILE A 1 90 ? 2.597 -0.522 -10.590 1.00 88.94 90 ILE A C 1
ATOM 711 O O . ILE A 1 90 ? 1.874 -0.190 -11.527 1.00 88.94 90 ILE A O 1
ATOM 715 N N . VAL A 1 91 ? 3.770 -1.118 -10.787 1.00 86.69 91 VAL A N 1
ATOM 716 C CA . VAL A 1 91 ? 4.354 -1.300 -12.127 1.00 86.69 91 VAL A CA 1
ATOM 717 C C . VAL A 1 91 ? 4.776 -2.750 -12.315 1.00 86.69 91 VAL A C 1
ATOM 719 O O . VAL A 1 91 ? 5.516 -3.284 -11.493 1.00 86.69 91 VAL A O 1
ATOM 722 N N . GLY A 1 92 ? 4.340 -3.406 -13.394 1.00 86.81 92 GLY A N 1
ATOM 723 C CA . GLY A 1 92 ? 4.794 -4.768 -13.692 1.00 86.81 92 GLY A CA 1
ATOM 724 C C . GLY A 1 92 ? 3.853 -5.605 -14.556 1.00 86.81 92 GLY A C 1
ATOM 725 O O . GLY A 1 92 ? 3.038 -5.080 -15.314 1.00 86.81 92 GLY A O 1
ATOM 726 N N . SER A 1 93 ? 4.014 -6.930 -14.458 1.00 88.75 93 SER A N 1
ATOM 727 C CA . SER A 1 93 ? 3.061 -7.904 -15.011 1.00 88.75 93 SER A CA 1
ATOM 728 C C . SER A 1 93 ? 1.771 -7.940 -14.191 1.00 88.75 93 SER A C 1
ATOM 730 O O . SER A 1 93 ? 1.792 -7.480 -13.050 1.00 88.75 93 SER A O 1
ATOM 732 N N . PRO A 1 94 ? 0.667 -8.505 -14.714 1.00 92.00 94 PRO A N 1
ATOM 733 C CA . PRO A 1 94 ? -0.567 -8.667 -13.946 1.00 92.00 94 PRO A CA 1
ATOM 734 C C . PRO A 1 94 ? -0.345 -9.293 -12.564 1.00 92.00 94 PRO A C 1
ATOM 736 O O . PRO A 1 94 ? -0.852 -8.785 -11.569 1.00 92.00 94 PRO A O 1
ATOM 739 N N . GLU A 1 95 ? 0.490 -10.328 -12.492 1.00 92.56 95 GLU A N 1
ATOM 740 C CA . GLU A 1 95 ? 0.840 -11.022 -11.251 1.00 92.56 95 GLU A CA 1
ATOM 741 C C . GLU A 1 95 ? 1.635 -10.106 -10.315 1.00 92.56 95 GLU A C 1
ATOM 743 O O . GLU A 1 95 ? 1.360 -10.035 -9.12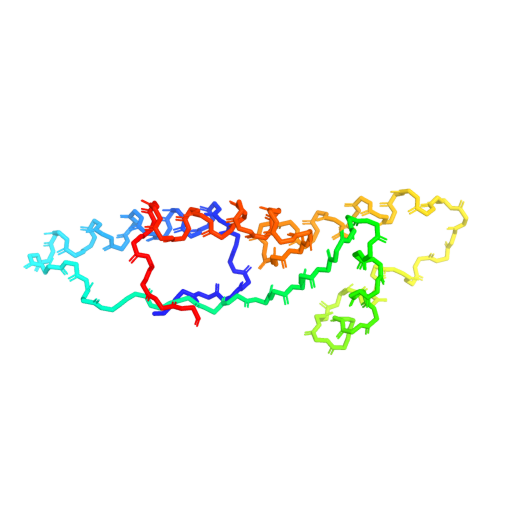4 1.00 92.56 95 GLU A O 1
ATOM 748 N N . SER A 1 96 ? 2.593 -9.345 -10.850 1.00 90.12 96 SER A N 1
ATOM 749 C CA . SER A 1 96 ? 3.380 -8.406 -10.047 1.00 90.12 96 SER A CA 1
ATOM 750 C C . SER A 1 96 ? 2.544 -7.232 -9.534 1.00 90.12 96 SER A C 1
ATOM 752 O O . SER A 1 96 ? 2.709 -6.830 -8.385 1.00 90.12 96 SER A O 1
ATOM 754 N N . CYS A 1 97 ? 1.638 -6.692 -10.352 1.00 91.88 97 CYS A N 1
ATOM 755 C CA . CYS A 1 97 ? 0.719 -5.639 -9.935 1.00 91.88 97 CYS A CA 1
ATOM 756 C C . CYS A 1 97 ? -0.238 -6.139 -8.849 1.00 91.88 97 CYS A C 1
ATOM 758 O O . CYS A 1 97 ? -0.474 -5.423 -7.880 1.00 91.88 97 CYS A O 1
ATOM 760 N N . TYR A 1 98 ? -0.747 -7.367 -8.986 1.00 93.88 98 TYR A N 1
ATOM 761 C CA . TYR A 1 98 ? -1.573 -8.009 -7.966 1.00 93.88 98 TYR A CA 1
ATOM 762 C C . TYR A 1 98 ? -0.829 -8.116 -6.628 1.00 93.88 98 TYR A C 1
ATOM 764 O O . TYR A 1 98 ? -1.332 -7.653 -5.608 1.00 93.88 98 TYR A O 1
ATOM 772 N N . GLU A 1 99 ? 0.401 -8.633 -6.643 1.00 94.00 99 GLU A N 1
ATOM 773 C CA . GLU A 1 99 ? 1.237 -8.766 -5.444 1.00 94.00 99 GLU A CA 1
ATOM 774 C C . GLU A 1 99 ? 1.547 -7.414 -4.782 1.00 94.00 99 GLU A C 1
ATOM 776 O O . GLU A 1 99 ? 1.497 -7.294 -3.561 1.00 94.00 99 GLU A O 1
ATOM 781 N N . GLN A 1 100 ? 1.812 -6.371 -5.575 1.00 93.06 100 GLN A N 1
ATOM 782 C CA . GLN A 1 100 ? 2.050 -5.017 -5.061 1.00 93.06 100 GLN A CA 1
ATOM 783 C C . GLN A 1 100 ? 0.784 -4.368 -4.474 1.00 93.06 100 GLN A C 1
ATOM 785 O O . GLN A 1 100 ? 0.882 -3.572 -3.540 1.00 93.06 100 GLN A O 1
ATOM 790 N N . LEU A 1 101 ? -0.401 -4.683 -5.009 1.00 94.50 101 LEU A N 1
ATOM 791 C CA . LEU A 1 101 ? -1.680 -4.167 -4.510 1.00 94.50 101 LEU A CA 1
ATOM 792 C C . LEU A 1 101 ? -2.193 -4.937 -3.281 1.00 94.50 101 LEU A C 1
ATOM 794 O O . LEU A 1 101 ? -2.961 -4.382 -2.497 1.00 94.50 101 LEU A O 1
ATOM 798 N N . ARG A 1 102 ? -1.751 -6.181 -3.075 1.00 96.00 102 ARG A N 1
ATOM 799 C CA . ARG A 1 102 ? -2.242 -7.067 -2.009 1.00 96.00 102 ARG A CA 1
ATOM 800 C C . ARG A 1 102 ? -2.232 -6.481 -0.599 1.00 96.00 102 ARG A C 1
ATOM 802 O O . ARG A 1 102 ? -3.263 -6.546 0.072 1.00 96.00 102 ARG A O 1
ATOM 809 N N . PRO A 1 103 ? -1.160 -5.805 -0.158 1.00 95.06 103 PRO A N 1
ATOM 810 C CA . PRO A 1 103 ? -1.140 -5.207 1.172 1.00 95.06 103 PRO A CA 1
ATOM 811 C C . PRO A 1 103 ? -2.237 -4.158 1.399 1.00 95.06 103 PRO A C 1
ATOM 813 O O . PRO A 1 103 ? -2.659 -3.950 2.533 1.00 95.06 103 PRO A O 1
ATOM 816 N N . TYR A 1 104 ? -2.732 -3.498 0.346 1.00 95.00 104 TYR A N 1
ATOM 817 C CA . TYR A 1 104 ? -3.738 -2.452 0.507 1.00 95.00 104 TYR A CA 1
ATOM 818 C C . TYR A 1 104 ? -5.051 -3.014 1.054 1.00 95.00 104 TYR A C 1
ATOM 820 O O . TYR A 1 104 ? -5.576 -2.463 2.022 1.00 95.00 104 TYR A O 1
ATOM 828 N N . TRP A 1 105 ? -5.551 -4.125 0.509 1.00 94.81 105 TRP A N 1
ATOM 829 C CA . TRP A 1 105 ? -6.782 -4.731 1.020 1.00 94.81 105 TRP A CA 1
ATOM 830 C C . TRP A 1 105 ? -6.528 -5.689 2.190 1.00 94.81 105 TRP A C 1
ATOM 832 O O . TRP A 1 105 ? -7.312 -5.687 3.133 1.00 94.81 105 TRP A O 1
ATOM 842 N N . GLU A 1 106 ? -5.434 -6.463 2.185 1.00 96.25 106 GLU A N 1
ATOM 843 C CA . GLU A 1 106 ? -5.184 -7.465 3.238 1.00 96.25 106 GLU A CA 1
ATOM 844 C C . GLU A 1 106 ? -4.697 -6.852 4.552 1.00 96.25 106 GLU A C 1
ATOM 846 O O . GLU A 1 106 ? -5.094 -7.296 5.626 1.00 96.25 106 GLU A O 1
ATOM 851 N N . GLU A 1 107 ? -3.837 -5.834 4.489 1.00 95.00 107 GLU A N 1
ATOM 852 C CA . GLU A 1 107 ? -3.218 -5.245 5.681 1.00 95.00 107 GLU A CA 1
ATOM 853 C C . GLU A 1 107 ? -3.927 -3.954 6.116 1.00 95.00 107 GLU A C 1
ATOM 855 O O . GLU A 1 107 ? -4.224 -3.731 7.300 1.00 95.00 107 GLU A O 1
ATOM 860 N N . PHE A 1 108 ? -4.201 -3.064 5.158 1.00 94.00 108 PHE A N 1
ATOM 861 C CA . PHE A 1 108 ? -4.751 -1.742 5.463 1.00 94.00 108 PHE A CA 1
ATOM 862 C C . PHE A 1 108 ? -6.281 -1.718 5.491 1.00 94.00 108 PHE A C 1
ATOM 864 O O . PHE A 1 108 ? -6.844 -0.812 6.103 1.00 94.00 108 PHE A O 1
ATOM 871 N N . GLY A 1 109 ? -6.949 -2.722 4.916 1.00 94.75 109 GLY A N 1
ATOM 872 C CA . GLY A 1 109 ? -8.410 -2.768 4.823 1.00 94.75 109 GLY A CA 1
ATOM 873 C C . GLY A 1 109 ? -8.976 -1.798 3.784 1.00 94.75 109 GLY A C 1
ATOM 874 O O . GLY A 1 109 ? -10.115 -1.358 3.907 1.00 94.75 109 GLY A O 1
ATOM 875 N N . VAL A 1 110 ? -8.177 -1.422 2.780 1.00 95.75 110 VAL A N 1
ATOM 876 C CA . VAL A 1 110 ? -8.657 -0.638 1.637 1.00 95.75 110 VAL A CA 1
ATOM 877 C C . VAL A 1 110 ? -9.692 -1.453 0.876 1.00 95.75 110 VAL A C 1
ATOM 879 O O . 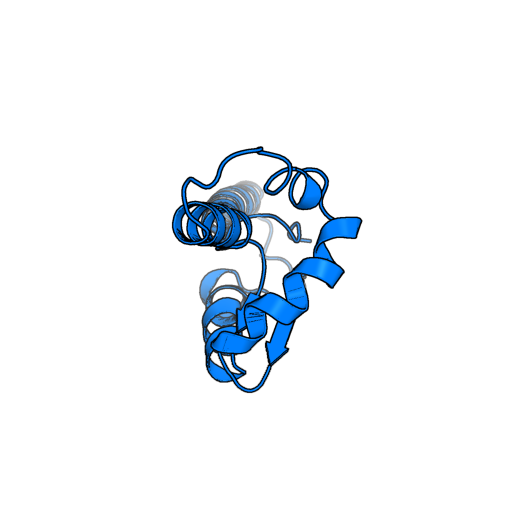VAL A 1 110 ? -9.438 -2.599 0.511 1.00 95.75 110 VAL A O 1
ATOM 882 N N . ASN A 1 111 ? -10.831 -0.834 0.586 1.00 95.75 111 ASN A N 1
ATOM 883 C CA . ASN A 1 111 ? -11.936 -1.467 -0.134 1.00 95.75 111 ASN A CA 1
ATOM 884 C C . ASN A 1 111 ? -12.319 -0.758 -1.441 1.00 95.75 111 ASN A C 1
ATOM 886 O O . ASN A 1 111 ? -13.173 -1.254 -2.168 1.00 95.75 111 ASN A O 1
ATOM 890 N N . HIS A 1 112 ? -11.659 0.355 -1.765 1.00 93.81 112 HIS A N 1
ATOM 891 C CA . HIS A 1 112 ? -11.863 1.100 -3.005 1.00 93.81 112 HIS A CA 1
ATOM 892 C C . HIS A 1 112 ? -10.512 1.570 -3.560 1.00 93.81 112 HIS A C 1
ATOM 894 O O . HIS A 1 112 ? -9.705 2.145 -2.820 1.00 93.81 112 HIS A O 1
ATOM 900 N N . LEU A 1 113 ? -10.275 1.302 -4.848 1.00 90.06 113 LEU A N 1
ATOM 901 C CA . LEU A 1 113 ? -9.075 1.684 -5.602 1.00 90.06 113 LEU A CA 1
ATOM 902 C C . LEU A 1 113 ? -9.423 2.710 -6.688 1.00 90.06 113 LEU A C 1
ATOM 904 O O . LEU A 1 113 ? -10.457 2.488 -7.357 1.00 90.06 113 LEU A O 1
#

Radius of gyration: 17.11 Å; chains: 1; bounding box: 46×28×44 Å

Secondary structure (DSSP, 8-state):
-B-TT--HHHHHHHHHHHHHHHHHTTPPPPS--BB---EEE-SSGGGGGGTHHHHHTTSTTTTTTT---S-S-HHHHHHHHHHHHTTTSEEESHHHHHHHHHHHHHTS---B-

pLDDT: mean 79.29, std 17.93, range [39.62, 98.12]